Protein AF-A0A1I4BPK8-F1 (afdb_monomer_lite)

Foldseek 3Di:
DDDDDDDDDPDDPDAWDADPPPRDTDGNPDQADPPPRDGDDDPPQDPVNVVVVVVVVDDDLVVQVVVCVVDPQSNCVNVVVNVVSVVRNVVVVVVVVVVVVVCCVVVVVVVVVVVVVVVVVVVVVVVVVCVVVVVVVVVVDDDDPPDDDDDDDDDDDDDD

pLDDT: mean 72.63, std 18.03, range [41.41, 97.94]

Radius of gyration: 51.63 Å; chains: 1; bounding box: 117×47×143 Å

InterPro domains:
  IPR043738 Domain of unknown function DUF5683 [PF18935] (61-99)

Structure (mmCIF, N/CA/C/O backbone):
data_AF-A0A1I4BPK8-F1
#
_entry.id   AF-A0A1I4BPK8-F1
#
loop_
_atom_site.group_PDB
_atom_site.id
_atom_site.type_symbol
_atom_site.label_atom_id
_atom_site.label_alt_id
_atom_site.label_comp_id
_atom_site.label_asym_id
_atom_site.label_entity_id
_atom_site.label_seq_id
_atom_site.pdbx_PDB_ins_code
_atom_site.Cartn_x
_atom_site.Cartn_y
_atom_site.Cartn_z
_atom_site.occupancy
_atom_site.B_iso_or_equiv
_atom_site.auth_seq_id
_atom_site.auth_comp_id
_atom_site.auth_asym_id
_atom_site.auth_atom_id
_atom_site.pdbx_PDB_model_num
ATOM 1 N N . MET A 1 1 ? -78.651 -2.703 45.490 1.00 52.66 1 MET A N 1
ATOM 2 C CA . MET A 1 1 ? -77.817 -2.124 44.420 1.00 52.66 1 MET A CA 1
ATOM 3 C C . MET A 1 1 ? -76.468 -2.810 44.457 1.00 52.66 1 MET A C 1
ATOM 5 O O . MET A 1 1 ? -75.739 -2.630 45.422 1.00 52.66 1 MET A O 1
ATOM 9 N N . SER A 1 2 ? -76.192 -3.651 43.467 1.00 60.09 2 SER A N 1
ATOM 10 C CA . SER A 1 2 ? -74.871 -4.246 43.247 1.00 60.09 2 SER A CA 1
ATOM 11 C C . SER A 1 2 ? -73.998 -3.235 42.496 1.00 60.09 2 SER A C 1
ATOM 13 O O . SER A 1 2 ? -74.520 -2.616 41.565 1.00 60.09 2 SER A O 1
ATOM 15 N N . PRO A 1 3 ? -72.717 -3.040 42.845 1.00 62.09 3 PRO A N 1
ATOM 16 C CA . PRO A 1 3 ? -71.784 -2.383 41.945 1.00 62.09 3 PRO A CA 1
ATOM 17 C C . PRO A 1 3 ? -71.306 -3.372 40.863 1.00 62.09 3 PRO A C 1
ATOM 19 O O . PRO A 1 3 ? -71.353 -4.588 41.079 1.00 62.09 3 PRO A O 1
ATOM 22 N N . PRO A 1 4 ? -70.907 -2.860 39.687 1.00 55.31 4 PRO A N 1
ATOM 23 C CA . PRO A 1 4 ? -70.663 -3.658 38.497 1.00 55.31 4 PRO A CA 1
ATOM 24 C C . PRO A 1 4 ? -69.287 -4.326 38.506 1.00 55.31 4 PRO A C 1
ATOM 26 O O . PRO A 1 4 ? -68.283 -3.755 38.925 1.00 55.31 4 PRO A O 1
ATOM 29 N N . SER A 1 5 ? -69.281 -5.540 37.974 1.00 61.06 5 SER A N 1
ATOM 30 C CA . SER A 1 5 ? -68.147 -6.214 37.358 1.00 61.06 5 SER A CA 1
ATOM 31 C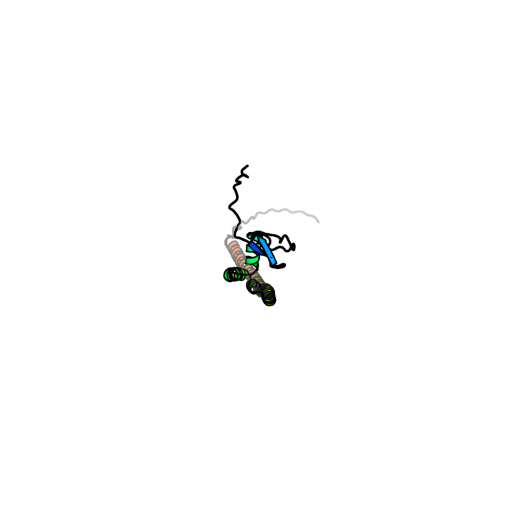 C . SER A 1 5 ? -67.640 -5.429 36.141 1.00 61.06 5 SER A C 1
ATOM 33 O O . SER A 1 5 ? -68.397 -5.198 35.200 1.00 61.06 5 SER A O 1
ATOM 35 N N . SER A 1 6 ? -66.360 -5.072 36.157 1.00 50.59 6 SER A N 1
ATOM 36 C CA . SER A 1 6 ? -65.530 -4.753 34.986 1.00 50.59 6 SER A CA 1
ATOM 37 C C . SER A 1 6 ? -64.172 -5.397 35.281 1.00 50.59 6 SER A C 1
ATOM 39 O O . SER A 1 6 ? -63.473 -4.944 36.183 1.00 50.59 6 SER A O 1
ATOM 41 N N . GLU A 1 7 ? -63.914 -6.637 34.874 1.00 56.56 7 GLU A N 1
ATOM 42 C CA . GLU A 1 7 ? -63.511 -7.053 33.520 1.00 56.56 7 GLU A CA 1
ATOM 43 C C . GLU A 1 7 ? -62.372 -6.197 32.934 1.00 56.56 7 GLU A C 1
ATOM 45 O O . GLU A 1 7 ? -62.556 -5.018 32.647 1.00 56.56 7 GLU A O 1
ATOM 50 N N . GLU A 1 8 ? -61.239 -6.890 32.737 1.00 51.22 8 GLU A N 1
ATOM 51 C CA . GLU A 1 8 ? -60.057 -6.580 31.911 1.00 51.22 8 GLU A CA 1
ATOM 52 C C . GLU A 1 8 ? -59.050 -5.584 32.528 1.00 51.22 8 GLU A C 1
ATOM 54 O O . GLU A 1 8 ? -59.388 -4.465 32.877 1.00 51.22 8 GLU A O 1
ATOM 59 N N . THR A 1 9 ? -57.775 -5.922 32.751 1.00 41.62 9 THR A N 1
ATOM 60 C CA . THR A 1 9 ? -56.838 -6.499 31.777 1.00 41.62 9 THR A CA 1
ATOM 61 C C . THR A 1 9 ? -55.748 -7.352 32.435 1.00 41.62 9 THR A C 1
ATOM 63 O O . THR A 1 9 ? -54.959 -6.871 33.248 1.00 41.62 9 THR A O 1
ATOM 66 N N . GLY A 1 10 ? -55.641 -8.608 32.002 1.00 51.06 10 GLY A N 1
ATOM 67 C CA . GLY A 1 10 ? -54.418 -9.394 32.124 1.00 51.06 10 GLY A CA 1
ATOM 68 C C . GLY A 1 10 ? -53.426 -9.011 31.026 1.00 51.06 10 GLY A C 1
ATOM 69 O O . GLY A 1 10 ? -53.470 -9.569 29.934 1.00 51.06 10 GLY A O 1
ATOM 70 N N . HIS A 1 11 ? -52.537 -8.067 31.315 1.00 45.44 11 HIS A N 1
ATOM 71 C CA . HIS A 1 11 ? -51.211 -7.927 30.704 1.00 45.44 11 HIS A CA 1
ATOM 72 C C . HIS A 1 11 ? -50.427 -6.912 31.547 1.00 45.44 11 HIS A C 1
ATOM 74 O O . HIS A 1 11 ? -50.991 -5.888 31.908 1.00 45.44 11 HIS A O 1
ATOM 80 N N . ASP A 1 12 ? -49.155 -7.190 31.842 1.00 51.72 12 ASP A N 1
ATOM 81 C CA . ASP A 1 12 ? -48.174 -6.271 32.462 1.00 51.72 12 ASP A CA 1
ATOM 82 C C . ASP A 1 12 ? -47.950 -6.328 33.998 1.00 51.72 12 ASP A C 1
ATOM 84 O O . ASP A 1 12 ? -47.410 -5.381 34.561 1.00 51.72 12 ASP A O 1
ATOM 88 N N . GLU A 1 13 ? -48.251 -7.424 34.711 1.00 54.81 13 GLU A N 1
ATOM 89 C CA . GLU A 1 13 ? -47.929 -7.516 36.161 1.00 54.81 13 GLU A CA 1
ATOM 90 C C . GLU A 1 13 ? -46.474 -7.943 36.502 1.00 54.81 13 GLU A C 1
ATOM 92 O O . GLU A 1 13 ? -46.133 -8.043 37.676 1.00 54.81 13 GLU A O 1
ATOM 97 N N . ALA A 1 14 ? -45.548 -8.177 35.560 1.00 57.88 14 ALA A N 1
ATOM 98 C CA . ALA A 1 14 ? -44.232 -8.707 35.974 1.00 57.88 14 ALA A CA 1
ATOM 99 C C . ALA A 1 14 ? -43.015 -8.359 35.109 1.00 57.88 14 ALA A C 1
ATOM 101 O O . ALA A 1 14 ? -42.132 -9.199 34.956 1.00 57.88 14 ALA A O 1
ATOM 102 N N . ASP A 1 15 ? -42.904 -7.131 34.594 1.00 79.06 15 ASP A N 1
ATOM 103 C CA . ASP A 1 15 ? -41.593 -6.665 34.115 1.00 79.06 15 ASP A CA 1
ATOM 104 C C . ASP A 1 15 ? -41.348 -5.191 34.458 1.00 79.06 15 ASP A C 1
ATOM 106 O O . ASP A 1 15 ? -41.454 -4.274 33.637 1.00 79.06 15 ASP A O 1
ATOM 110 N N . THR A 1 16 ? -41.084 -4.955 35.743 1.00 87.38 16 THR A N 1
ATOM 111 C CA . THR A 1 16 ? -40.646 -3.657 36.261 1.00 87.38 16 THR A CA 1
ATOM 112 C C . THR A 1 16 ? -39.188 -3.734 36.678 1.00 87.38 16 THR A C 1
ATOM 114 O O . THR A 1 16 ? -38.791 -4.667 37.376 1.00 87.38 16 THR A O 1
ATOM 117 N N . VAL A 1 17 ? -38.412 -2.718 36.323 1.00 91.56 17 VAL A N 1
ATOM 118 C CA . VAL A 1 17 ? -37.004 -2.569 36.704 1.00 91.56 17 VAL A CA 1
ATOM 119 C C . VAL A 1 17 ? -36.829 -1.304 37.537 1.00 91.56 17 VAL A C 1
ATOM 121 O O . VAL A 1 17 ? -37.715 -0.453 37.587 1.00 91.56 17 VAL A O 1
ATOM 124 N N . PHE A 1 18 ? -35.690 -1.164 38.208 1.00 94.56 18 PHE A N 1
ATOM 125 C CA . PHE A 1 18 ? -35.357 0.065 38.925 1.00 94.56 18 PHE A CA 1
ATOM 126 C C . PHE A 1 18 ? -34.551 1.010 38.033 1.00 94.56 18 PHE A C 1
ATOM 128 O O . PHE A 1 18 ? -33.641 0.583 37.319 1.00 94.56 18 PHE A O 1
ATOM 135 N N . CYS A 1 19 ? -34.870 2.302 38.098 1.00 94.38 19 CYS A N 1
ATOM 136 C CA . CYS A 1 19 ? -34.078 3.354 37.477 1.00 94.38 19 CYS A CA 1
ATOM 137 C C . CYS A 1 19 ? -32.649 3.339 38.042 1.00 94.38 19 CYS A C 1
ATOM 139 O O . CYS A 1 19 ? -32.463 3.377 39.258 1.00 94.38 19 CYS A O 1
ATOM 141 N N . ARG A 1 20 ? -31.632 3.330 37.170 1.00 92.62 20 ARG A N 1
ATOM 142 C CA . ARG A 1 20 ? -30.212 3.282 37.581 1.00 92.62 20 ARG A CA 1
ATOM 143 C C . ARG A 1 20 ? -29.708 4.569 38.243 1.00 92.62 20 ARG A C 1
ATOM 145 O O . ARG A 1 20 ? -28.605 4.567 38.774 1.00 92.62 20 ARG A O 1
ATOM 152 N N . ASP A 1 21 ? -30.492 5.642 38.167 1.00 95.12 21 ASP A N 1
ATOM 153 C CA . ASP A 1 21 ? -30.122 6.975 38.646 1.00 95.12 21 ASP A CA 1
ATOM 154 C C . ASP A 1 21 ? -30.877 7.356 39.933 1.00 95.12 21 ASP A C 1
ATOM 156 O O . ASP A 1 21 ? -30.254 7.584 40.965 1.00 95.12 21 ASP A O 1
ATOM 160 N N . CYS A 1 22 ? -32.216 7.339 39.914 1.00 95.50 22 CYS A N 1
ATOM 161 C CA . CYS A 1 22 ? -33.036 7.740 41.068 1.00 95.50 22 CYS A CA 1
ATOM 162 C C . CYS A 1 22 ? -33.628 6.579 41.886 1.00 95.50 22 CYS A C 1
ATOM 164 O O . CYS A 1 22 ? -34.153 6.810 42.972 1.00 95.50 22 CYS A O 1
ATOM 166 N N . GLY A 1 23 ? -33.563 5.339 41.387 1.00 93.38 23 GLY A N 1
ATOM 167 C CA . GLY A 1 23 ? -34.070 4.156 42.091 1.00 93.38 23 GLY A CA 1
ATOM 168 C C . GLY A 1 23 ? -35.583 3.915 42.013 1.00 93.38 23 GLY A C 1
ATOM 169 O O . GLY A 1 23 ? -36.051 2.954 42.618 1.00 93.38 23 GLY A O 1
ATOM 170 N N . GLU A 1 24 ? -36.349 4.721 41.268 1.00 94.88 24 GLU A N 1
ATOM 171 C CA . GLU A 1 24 ? -37.795 4.501 41.097 1.00 94.88 24 GLU A CA 1
ATOM 172 C C . GLU A 1 24 ? -38.102 3.198 40.340 1.00 94.88 24 GLU A C 1
ATOM 174 O O . GLU A 1 24 ? -37.351 2.799 39.441 1.00 94.88 24 GLU A O 1
ATOM 179 N N . ARG A 1 25 ? -39.236 2.558 40.659 1.00 93.81 25 ARG A N 1
ATOM 180 C CA . ARG A 1 25 ? -39.743 1.409 39.907 1.00 93.81 25 ARG A CA 1
ATOM 181 C C . ARG A 1 25 ? -40.396 1.878 38.607 1.00 93.81 25 ARG A C 1
ATOM 183 O O . ARG A 1 25 ? -41.451 2.502 38.600 1.00 93.81 25 ARG A O 1
ATOM 190 N N . ILE A 1 26 ? -39.786 1.511 37.490 1.00 92.88 26 ILE A N 1
ATOM 191 C CA . ILE A 1 26 ? -40.236 1.854 36.141 1.00 92.88 26 ILE A CA 1
ATOM 192 C C . ILE A 1 26 ? -40.587 0.589 35.359 1.00 92.88 26 ILE A C 1
ATOM 194 O O . ILE A 1 26 ? -40.178 -0.518 35.715 1.00 92.88 26 ILE A O 1
ATOM 198 N N . SER A 1 27 ? -41.331 0.734 34.266 1.00 89.75 27 SER A N 1
ATOM 199 C CA . SER A 1 27 ? -41.545 -0.386 33.348 1.00 89.75 27 SER A CA 1
ATOM 200 C C . SER A 1 27 ? -40.228 -0.784 32.671 1.00 89.75 27 SER A C 1
ATOM 202 O O . SER A 1 27 ? -39.408 0.075 32.345 1.00 89.75 27 SER A O 1
ATOM 204 N N . ALA A 1 28 ? -40.016 -2.079 32.418 1.00 86.88 28 ALA A N 1
ATOM 205 C CA . ALA A 1 28 ? -38.811 -2.574 31.739 1.00 86.88 28 ALA A CA 1
ATOM 206 C C . ALA A 1 28 ? -38.614 -1.978 30.333 1.00 86.88 28 ALA A C 1
ATOM 208 O O . ALA A 1 28 ? -37.491 -1.855 29.848 1.00 86.88 28 ALA A O 1
ATOM 209 N N . ARG A 1 29 ? -39.711 -1.547 29.699 1.00 84.88 29 ARG A N 1
ATOM 210 C CA . ARG A 1 29 ? -39.738 -0.882 28.387 1.00 84.88 29 ARG A CA 1
ATOM 211 C C . ARG A 1 29 ? -39.662 0.649 28.444 1.00 84.88 29 ARG A C 1
ATOM 213 O O . ARG A 1 29 ? -39.871 1.299 27.423 1.00 84.88 29 ARG A O 1
ATOM 220 N N . ALA A 1 30 ? -39.425 1.249 29.611 1.00 89.00 30 ALA A N 1
ATOM 221 C CA . ALA A 1 30 ? -39.331 2.700 29.734 1.00 89.00 30 ALA A CA 1
ATOM 222 C C . ALA A 1 30 ? -38.049 3.232 29.069 1.00 89.00 30 ALA A C 1
ATOM 224 O O . ALA A 1 30 ? -36.940 2.999 29.549 1.00 89.00 30 ALA A O 1
ATOM 225 N N . GLU A 1 31 ? -38.191 4.006 27.987 1.00 89.06 31 GLU A N 1
ATOM 226 C CA . GLU A 1 31 ? -37.052 4.710 27.381 1.00 89.06 31 GLU A CA 1
ATOM 227 C C . GLU A 1 31 ? -36.497 5.806 28.295 1.00 89.06 31 GLU A C 1
ATOM 229 O O . GLU A 1 31 ? -35.284 5.991 28.376 1.00 89.06 31 GLU A O 1
ATOM 234 N N . ILE A 1 32 ? -37.381 6.523 28.989 1.00 92.62 32 ILE A N 1
ATOM 235 C CA . ILE A 1 32 ? -37.065 7.629 29.893 1.00 92.62 32 ILE A CA 1
ATOM 236 C C . ILE A 1 32 ? -37.756 7.362 31.230 1.00 92.62 32 ILE A C 1
ATOM 238 O O . ILE A 1 32 ? -38.932 6.999 31.258 1.00 92.62 32 ILE A O 1
ATOM 242 N N . CYS A 1 33 ? -37.032 7.541 32.338 1.00 94.50 33 CYS A N 1
ATOM 243 C CA . CYS A 1 33 ? -37.623 7.475 33.671 1.00 94.50 33 CYS A CA 1
ATOM 244 C C . CYS A 1 33 ? -38.602 8.653 33.873 1.00 94.50 33 CYS A C 1
ATOM 246 O O . CYS A 1 33 ? -38.175 9.798 33.718 1.00 94.50 33 C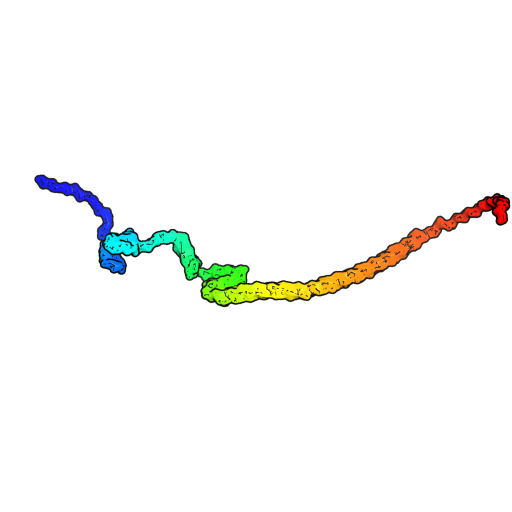YS A O 1
ATOM 248 N N . PRO A 1 34 ? -39.878 8.418 34.235 1.00 91.56 34 PRO A N 1
ATOM 249 C CA . PRO A 1 34 ? -40.863 9.489 34.407 1.00 91.56 34 PRO A CA 1
ATOM 250 C C . PRO A 1 34 ? -40.597 10.376 35.632 1.00 91.56 34 PRO A C 1
ATOM 252 O O . PRO A 1 34 ? -41.054 11.514 35.647 1.00 91.56 34 PRO A O 1
ATOM 255 N N . GLU A 1 35 ? -39.837 9.889 36.619 1.00 94.06 35 GLU A N 1
ATOM 256 C CA . GLU A 1 35 ? -39.536 10.647 37.842 1.00 94.06 35 GLU A CA 1
ATOM 257 C C . GLU A 1 35 ? -38.310 11.554 37.700 1.00 94.06 35 GLU A C 1
ATOM 259 O O . GLU A 1 35 ? -38.368 12.730 38.049 1.00 94.06 35 GLU A O 1
ATOM 264 N N . CYS A 1 36 ? -37.185 11.039 37.186 1.00 94.88 36 CYS A N 1
ATOM 265 C CA . CYS A 1 36 ? -35.943 11.821 37.091 1.00 94.88 36 CYS A CA 1
ATOM 266 C C . CYS A 1 36 ? -35.580 12.282 35.674 1.00 94.88 36 CYS A C 1
ATOM 268 O O . CYS A 1 36 ? -34.673 13.093 35.509 1.00 94.88 36 CYS A O 1
ATOM 270 N N . GLY A 1 37 ? -36.244 11.765 34.636 1.00 91.69 37 GLY A N 1
ATOM 271 C CA . GLY A 1 37 ? -35.982 12.137 33.243 1.00 91.69 37 GLY A CA 1
ATOM 272 C C . GLY A 1 37 ? -34.724 11.516 32.618 1.00 91.69 37 GLY A C 1
ATOM 273 O O . GLY A 1 37 ? -34.445 11.769 31.446 1.00 91.69 37 GLY A O 1
ATOM 274 N N . VAL A 1 38 ? -33.968 10.682 33.345 1.00 93.69 38 VAL A N 1
ATOM 275 C CA . VAL A 1 38 ? -32.787 9.992 32.794 1.00 93.69 38 VAL A CA 1
ATOM 276 C C . VAL A 1 38 ? -33.213 8.841 31.882 1.00 93.69 38 VAL A C 1
ATOM 278 O O . VAL A 1 38 ? -34.074 8.027 32.232 1.00 93.69 38 VAL A O 1
ATOM 281 N N . ARG A 1 39 ? -32.583 8.759 30.705 1.00 91.12 39 ARG A N 1
ATOM 282 C CA . ARG A 1 39 ? -32.835 7.736 29.682 1.00 91.12 39 ARG A CA 1
ATOM 283 C C . ARG A 1 39 ? -32.292 6.376 30.141 1.00 91.12 39 ARG A C 1
ATOM 285 O O . ARG A 1 39 ? -31.118 6.271 30.483 1.00 91.12 39 ARG A O 1
ATOM 292 N N . GLN A 1 40 ? -33.141 5.352 30.161 1.00 92.12 40 GLN A N 1
ATOM 293 C CA . GLN A 1 40 ? -32.803 4.018 30.682 1.00 92.12 40 GLN A CA 1
ATOM 294 C C . GLN A 1 40 ? -32.571 2.998 29.567 1.00 92.12 40 GLN A C 1
ATOM 296 O O . GLN A 1 40 ? -31.727 2.112 29.711 1.00 92.12 40 GLN A O 1
ATOM 301 N N . LEU A 1 41 ? -33.271 3.149 28.440 1.00 84.50 41 LEU A N 1
ATOM 302 C CA . LEU A 1 41 ? -33.060 2.318 27.263 1.00 84.50 41 LEU A CA 1
ATOM 303 C C . LEU A 1 41 ? -32.019 2.990 26.351 1.00 84.50 41 LEU A C 1
ATOM 305 O O . LEU A 1 41 ? -32.204 4.161 25.988 1.00 84.50 41 LEU A O 1
ATOM 309 N N . PRO A 1 42 ? -30.921 2.298 25.986 1.00 75.38 42 PRO A N 1
ATOM 310 C CA . PRO A 1 42 ? -30.005 2.819 24.984 1.00 75.38 42 PRO A CA 1
ATOM 311 C C . PRO A 1 42 ? -30.784 3.077 23.685 1.00 75.38 42 PRO A C 1
ATOM 313 O O . PRO A 1 42 ? -31.718 2.331 23.378 1.00 75.38 42 PRO A O 1
ATOM 316 N N . PRO A 1 43 ? -30.454 4.149 22.943 1.00 70.88 43 PRO A N 1
ATOM 317 C CA . PRO A 1 43 ? -31.139 4.455 21.693 1.00 70.88 43 PRO A CA 1
ATOM 318 C C . PRO A 1 43 ? -31.071 3.237 20.760 1.00 70.88 43 PRO A C 1
ATOM 320 O O . PRO A 1 43 ? -30.046 2.548 20.769 1.00 70.88 43 PRO A O 1
ATOM 323 N N . PRO A 1 44 ? -32.122 2.956 19.965 1.00 63.94 44 PRO A N 1
ATOM 324 C CA . PRO A 1 44 ? -32.084 1.876 18.993 1.00 63.94 44 PRO A CA 1
ATOM 325 C C . PRO A 1 44 ? -31.023 2.225 17.949 1.00 63.94 44 PRO A C 1
ATOM 327 O O . PRO A 1 44 ? -31.268 2.987 17.015 1.00 63.94 44 PRO A O 1
ATOM 330 N N . THR A 1 45 ? -29.812 1.710 18.139 1.00 61.84 45 THR A N 1
ATOM 331 C CA . THR A 1 45 ? -28.806 1.718 17.090 1.00 61.84 45 THR A CA 1
ATOM 332 C C . THR A 1 45 ? -29.339 0.795 16.013 1.00 61.84 45 THR A C 1
ATOM 334 O O . THR A 1 45 ? -29.784 -0.324 16.284 1.00 61.84 45 THR A O 1
ATOM 337 N N . SER A 1 46 ? -29.393 1.289 14.781 1.00 64.56 46 SER A N 1
ATOM 338 C CA . SER A 1 46 ? -29.793 0.436 13.678 1.00 64.56 46 SER A CA 1
ATOM 339 C C . SER A 1 46 ? -28.841 -0.770 13.632 1.00 64.56 46 SER A C 1
ATOM 341 O O . SER A 1 46 ? -27.670 -0.687 14.019 1.00 64.56 46 SER A O 1
ATOM 343 N N . SER A 1 47 ? -29.343 -1.924 13.202 1.00 63.31 47 SER A N 1
ATOM 344 C CA . SER A 1 47 ? -28.544 -3.150 13.064 1.00 63.31 47 SER A CA 1
ATOM 345 C C . SER A 1 47 ? -27.317 -2.946 12.169 1.00 63.31 47 SER A C 1
ATOM 347 O O . SER A 1 47 ? -26.314 -3.629 12.335 1.00 63.31 47 SER A O 1
ATOM 349 N N . VAL A 1 48 ? -27.378 -1.971 11.258 1.00 63.03 48 VAL A N 1
ATOM 350 C CA . VAL A 1 48 ? -26.247 -1.527 10.441 1.00 63.03 48 VAL A CA 1
ATOM 351 C C . VAL A 1 48 ? -25.282 -0.614 11.195 1.00 63.03 48 VAL A C 1
ATOM 353 O O . VAL A 1 48 ? -24.088 -0.788 11.008 1.00 63.03 48 VAL A O 1
ATOM 356 N N . ASP A 1 49 ? -25.731 0.282 12.079 1.00 61.88 49 ASP A N 1
ATOM 357 C CA . ASP A 1 49 ? -24.827 1.118 12.893 1.00 61.88 49 ASP A CA 1
ATOM 358 C C . ASP A 1 49 ? -24.077 0.301 13.951 1.00 61.88 49 ASP A C 1
ATOM 360 O O . ASP A 1 49 ? -22.898 0.529 14.197 1.00 61.88 49 ASP A O 1
ATOM 364 N N . SER A 1 50 ? -24.738 -0.691 14.550 1.00 62.41 50 SER A N 1
ATOM 365 C CA . SER A 1 50 ? -24.120 -1.622 15.504 1.00 62.41 50 SER A CA 1
ATOM 366 C C . SER A 1 50 ? -23.204 -2.633 14.814 1.00 62.41 50 SER A C 1
ATOM 368 O O . SER A 1 50 ? -22.100 -2.863 15.297 1.00 62.41 50 SER A O 1
ATOM 370 N N . ALA A 1 51 ? -23.599 -3.168 13.651 1.00 62.75 51 ALA A N 1
ATOM 371 C CA . ALA A 1 51 ? -22.708 -3.989 12.833 1.00 62.75 51 ALA A CA 1
ATOM 372 C C . ALA A 1 51 ? -21.512 -3.182 12.318 1.00 62.75 51 ALA A C 1
ATOM 374 O O . ALA A 1 51 ? -20.406 -3.703 12.274 1.00 62.75 51 ALA A O 1
ATOM 375 N N . LEU A 1 52 ? -21.698 -1.911 11.959 1.00 65.06 52 LEU A N 1
ATOM 376 C CA . LEU A 1 52 ? -20.605 -1.038 11.545 1.00 65.06 52 LEU A CA 1
ATOM 377 C C . LEU A 1 52 ? -19.656 -0.746 12.715 1.00 65.06 52 LEU A C 1
ATOM 379 O O . LEU A 1 52 ? -18.446 -0.826 12.532 1.00 65.06 52 LEU A O 1
ATOM 383 N N . ASP A 1 53 ? -20.173 -0.474 13.915 1.00 61.94 53 ASP A N 1
ATOM 384 C CA . ASP A 1 53 ? -19.345 -0.206 15.099 1.00 61.94 53 ASP A CA 1
ATOM 385 C C . ASP A 1 53 ? -18.595 -1.469 15.584 1.00 61.94 53 ASP A C 1
ATOM 387 O O . ASP A 1 53 ? -17.453 -1.357 16.026 1.00 61.94 53 ASP A O 1
ATOM 391 N N . ASP A 1 54 ? -19.156 -2.675 15.403 1.00 62.09 54 ASP A N 1
ATOM 392 C CA . ASP A 1 54 ? -18.470 -3.967 15.624 1.00 62.09 54 ASP A CA 1
ATOM 393 C C . ASP A 1 54 ? -17.432 -4.284 14.532 1.00 62.09 54 ASP A C 1
ATOM 395 O O . ASP A 1 54 ? -16.312 -4.715 14.828 1.00 62.09 54 ASP A O 1
ATOM 399 N N . LEU A 1 55 ? -17.756 -4.016 13.260 1.00 56.84 55 LEU A N 1
ATOM 400 C CA . LEU A 1 55 ? -16.823 -4.166 12.136 1.00 56.84 55 LEU A CA 1
ATOM 401 C C . LEU A 1 55 ? -15.624 -3.218 12.267 1.00 56.84 55 LEU A C 1
ATOM 403 O O . LEU A 1 55 ? -14.508 -3.583 11.892 1.00 56.84 55 LEU A O 1
ATOM 407 N N . LEU A 1 56 ? -15.837 -2.024 12.823 1.00 59.72 56 LEU A N 1
ATOM 408 C CA . LEU A 1 56 ? -14.790 -1.033 13.068 1.00 59.72 56 LEU A CA 1
ATOM 409 C C . LEU A 1 56 ? -14.050 -1.256 14.404 1.00 59.72 56 LEU A C 1
ATOM 411 O O . LEU A 1 56 ? -12.896 -0.836 14.524 1.00 59.72 56 LEU A O 1
ATOM 415 N N . LYS A 1 57 ? -14.645 -1.938 15.401 1.00 61.34 57 LYS A N 1
ATOM 416 C CA . LYS A 1 57 ? -13.984 -2.233 16.694 1.00 61.34 57 LYS A CA 1
ATOM 417 C C . LYS A 1 57 ? -13.103 -3.479 16.707 1.00 61.34 57 LYS A C 1
ATOM 419 O O . LYS A 1 57 ? -12.176 -3.512 17.519 1.00 61.34 57 LYS A O 1
ATOM 424 N N . GLY A 1 58 ? -13.271 -4.407 15.767 1.00 55.50 58 GLY A N 1
ATOM 425 C CA . GLY A 1 58 ? -12.291 -5.457 15.482 1.00 55.50 58 GLY A CA 1
ATOM 426 C C . GLY A 1 58 ? -12.810 -6.869 15.725 1.00 55.50 58 GLY A C 1
ATOM 427 O O . GLY A 1 58 ? -13.380 -7.169 16.769 1.00 55.50 58 GLY A O 1
ATOM 428 N N . GLY A 1 59 ? -12.555 -7.765 14.767 1.00 52.53 59 GLY A N 1
ATOM 429 C CA . GLY A 1 59 ? -13.012 -9.144 14.920 1.00 52.53 59 GLY A CA 1
ATOM 430 C C . GLY A 1 59 ? -12.731 -10.150 13.808 1.00 52.53 59 GLY A C 1
ATOM 431 O O . GLY A 1 59 ? -13.280 -11.242 13.891 1.00 52.53 59 GLY A O 1
ATOM 432 N N . ASN A 1 60 ? -11.901 -9.881 12.787 1.00 52.41 60 ASN A N 1
ATOM 433 C CA . ASN A 1 60 ? -11.430 -10.984 11.940 1.00 52.41 60 ASN A CA 1
ATOM 434 C C . ASN A 1 60 ? -9.975 -10.817 11.448 1.00 52.41 60 ASN A C 1
ATOM 436 O O . ASN A 1 60 ? -9.732 -10.134 10.447 1.00 52.41 60 ASN A O 1
ATOM 440 N N . PRO A 1 61 ? -8.989 -11.453 12.116 1.00 58.44 61 PRO A N 1
ATOM 441 C CA . PRO A 1 61 ? -7.571 -11.375 11.747 1.00 58.44 61 PRO A CA 1
ATOM 442 C C . PRO A 1 61 ? -7.288 -11.870 10.321 1.00 58.44 61 PRO A C 1
ATOM 444 O O . PRO A 1 61 ? -6.302 -11.464 9.713 1.00 58.44 61 PRO A O 1
ATOM 447 N N . PHE A 1 62 ? -8.171 -12.692 9.752 1.00 53.38 62 PHE A N 1
ATOM 448 C CA . PHE A 1 62 ? -8.039 -13.191 8.386 1.00 53.38 62 PHE A CA 1
ATOM 449 C C . PHE A 1 62 ? -8.411 -12.141 7.326 1.00 53.38 62 PHE A C 1
ATOM 451 O O . PHE A 1 62 ? -7.768 -12.066 6.284 1.00 53.38 62 PHE A O 1
ATOM 458 N N . VAL A 1 63 ? -9.398 -11.279 7.605 1.00 56.91 63 VAL A N 1
ATOM 459 C CA . VAL A 1 63 ? -9.787 -10.168 6.711 1.00 56.91 63 VAL A CA 1
ATOM 460 C C . VAL A 1 63 ? -8.730 -9.071 6.750 1.00 56.91 63 VAL A C 1
ATOM 462 O O . VAL A 1 63 ? -8.335 -8.554 5.708 1.00 56.91 63 VAL A O 1
ATOM 465 N N . ALA A 1 64 ? -8.198 -8.792 7.941 1.00 55.69 64 ALA A N 1
ATOM 466 C CA . ALA A 1 64 ? -7.037 -7.931 8.107 1.00 55.69 64 ALA A CA 1
ATOM 467 C C . ALA A 1 64 ? -5.832 -8.449 7.313 1.00 55.69 64 ALA A C 1
ATOM 469 O O . ALA A 1 64 ? -5.236 -7.696 6.549 1.00 55.69 64 ALA A O 1
ATOM 470 N N . ALA A 1 65 ? -5.505 -9.740 7.430 1.00 56.81 65 ALA A N 1
ATOM 471 C CA . ALA A 1 65 ? -4.407 -10.363 6.695 1.00 56.81 65 ALA A CA 1
ATOM 472 C C . ALA A 1 65 ? -4.631 -10.352 5.172 1.00 56.81 65 ALA A C 1
ATOM 474 O O . ALA A 1 65 ? -3.715 -10.017 4.427 1.00 56.81 65 ALA A O 1
ATOM 475 N N . ALA A 1 66 ? -5.846 -10.642 4.702 1.00 56.19 66 ALA A N 1
ATOM 476 C CA . ALA A 1 66 ? -6.184 -10.605 3.279 1.00 56.19 66 ALA A CA 1
ATOM 477 C C . ALA A 1 66 ? -6.106 -9.181 2.694 1.00 56.19 66 ALA A C 1
ATOM 479 O O . ALA A 1 66 ? -5.561 -8.991 1.609 1.00 56.19 66 ALA A O 1
ATOM 480 N N . LEU A 1 67 ? -6.559 -8.163 3.433 1.00 52.97 67 LEU A N 1
ATOM 481 C CA . LEU A 1 67 ? -6.397 -6.751 3.056 1.00 52.97 67 LEU A CA 1
ATOM 482 C C . LEU A 1 67 ? -4.929 -6.292 3.119 1.00 52.97 67 LEU A C 1
ATOM 484 O O . LEU A 1 67 ? -4.512 -5.458 2.321 1.00 52.97 67 LEU A O 1
ATOM 488 N N . SER A 1 68 ? -4.126 -6.874 4.016 1.00 51.62 68 SER A N 1
ATOM 489 C CA . SER A 1 68 ? -2.671 -6.644 4.103 1.00 51.62 68 SER A CA 1
ATOM 490 C C . SER A 1 68 ? -1.897 -7.254 2.946 1.00 51.62 68 SER A C 1
ATOM 492 O O . SER A 1 68 ? -0.864 -6.725 2.549 1.00 51.62 68 SER A O 1
ATOM 494 N N . ALA A 1 69 ? -2.376 -8.386 2.432 1.00 57.66 69 ALA A N 1
ATOM 495 C CA . ALA A 1 69 ? -1.774 -9.066 1.296 1.00 57.66 69 ALA A CA 1
ATOM 496 C C . ALA A 1 69 ? -1.972 -8.282 -0.011 1.00 57.66 69 ALA A C 1
ATOM 498 O O . ALA A 1 69 ? -1.186 -8.448 -0.939 1.00 57.66 69 ALA A O 1
ATOM 499 N N . LEU A 1 70 ? -2.989 -7.412 -0.077 1.00 60.47 70 LEU A N 1
ATOM 500 C CA . LEU A 1 70 ? -3.281 -6.614 -1.265 1.00 60.47 70 LEU A CA 1
ATOM 501 C C . LEU A 1 70 ? -2.379 -5.369 -1.385 1.00 60.47 70 LEU A C 1
ATOM 503 O O . LEU A 1 70 ? -2.088 -4.954 -2.502 1.00 60.47 70 LEU A O 1
ATOM 507 N N . PHE A 1 71 ? -1.889 -4.813 -0.266 1.00 59.53 71 PHE A N 1
ATOM 508 C CA . PHE A 1 71 ? -0.927 -3.700 -0.236 1.00 59.53 71 PHE A CA 1
ATOM 509 C C . PHE A 1 71 ? -0.071 -3.727 1.052 1.00 59.53 71 PHE A C 1
ATOM 511 O O . PHE A 1 71 ? -0.629 -3.741 2.157 1.00 59.53 71 PHE A O 1
ATOM 518 N N . PRO A 1 72 ? 1.274 -3.677 0.956 1.00 60.97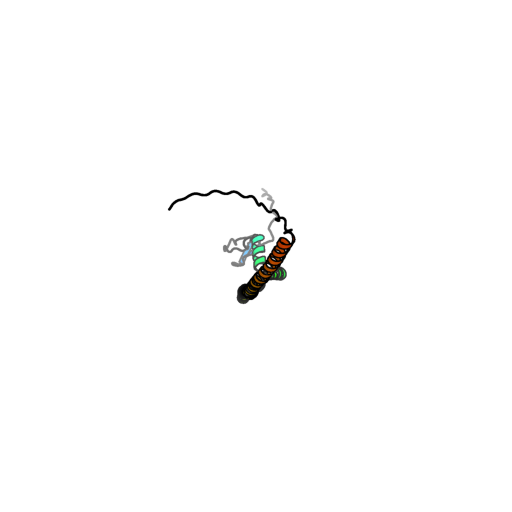 72 PRO A N 1
ATOM 519 C CA . PRO A 1 72 ? 2.145 -3.657 2.130 1.00 60.97 72 PRO A CA 1
ATOM 520 C C . PRO A 1 72 ? 1.827 -2.451 3.032 1.00 60.97 72 PRO A C 1
ATOM 522 O O . PRO A 1 72 ? 1.923 -1.304 2.605 1.00 60.97 72 PRO A O 1
ATOM 525 N N . GLY A 1 73 ? 1.436 -2.719 4.286 1.00 60.47 73 GLY A N 1
ATOM 526 C CA . GLY A 1 73 ? 1.156 -1.701 5.312 1.00 60.47 73 GLY A CA 1
ATOM 527 C C . GLY A 1 73 ? -0.250 -1.731 5.929 1.00 60.47 73 GLY A C 1
ATOM 528 O O . GLY A 1 73 ? -0.406 -1.324 7.081 1.00 60.47 73 GLY A O 1
ATOM 529 N N . LEU A 1 74 ? -1.260 -2.293 5.250 1.00 58.62 74 LEU A N 1
ATOM 530 C CA . LEU A 1 74 ? -2.644 -2.332 5.769 1.00 58.62 74 LEU A CA 1
ATOM 531 C C . LEU A 1 74 ? -2.829 -3.205 7.025 1.00 58.62 74 LEU A C 1
ATOM 533 O O . LEU A 1 74 ? -3.690 -2.918 7.855 1.00 58.62 74 LEU A O 1
ATOM 537 N N . GLY A 1 75 ? -1.984 -4.217 7.230 1.00 64.88 75 GLY A N 1
ATOM 538 C CA . GLY A 1 75 ? -2.063 -5.101 8.406 1.00 64.88 75 GLY A CA 1
ATOM 539 C C . GLY A 1 75 ? -1.578 -4.490 9.699 1.00 64.88 75 GLY A C 1
ATOM 540 O O . GLY A 1 75 ? -2.114 -4.776 10.766 1.00 64.88 75 GLY A O 1
ATOM 541 N N . GLN A 1 76 ? -0.592 -3.605 9.599 1.00 63.75 76 GLN A N 1
ATOM 542 C CA . GLN A 1 76 ? -0.059 -2.887 10.753 1.00 63.75 76 GLN A CA 1
ATOM 543 C C . GLN A 1 76 ? -1.059 -1.829 11.250 1.00 63.75 76 GLN A C 1
ATOM 545 O O . GLN A 1 76 ? -1.163 -1.594 12.451 1.00 63.75 76 GLN A O 1
ATOM 550 N N . ILE A 1 77 ? -1.877 -1.270 10.346 1.00 63.91 77 ILE A N 1
ATOM 551 C CA . ILE A 1 77 ? -2.984 -0.361 10.686 1.00 63.91 77 ILE A CA 1
ATOM 552 C C . ILE A 1 77 ? -4.100 -1.106 11.436 1.00 63.91 77 ILE A C 1
ATOM 554 O O . ILE A 1 77 ? -4.636 -0.581 12.411 1.00 63.91 77 ILE A O 1
ATOM 558 N N . TYR A 1 78 ? -4.406 -2.350 11.051 1.00 60.53 78 TYR A N 1
ATOM 559 C CA . TYR A 1 78 ? -5.383 -3.180 11.769 1.00 60.53 78 TYR A CA 1
ATOM 560 C C . TYR A 1 78 ? -4.928 -3.526 13.196 1.00 60.53 78 TYR A C 1
ATOM 562 O O . TYR A 1 78 ? -5.741 -3.572 14.115 1.00 60.53 78 TYR A O 1
ATOM 570 N N . ASN A 1 79 ? -3.618 -3.690 13.409 1.00 69.69 79 ASN A N 1
ATOM 571 C CA . ASN A 1 79 ? -3.038 -3.965 14.726 1.00 69.69 79 ASN A CA 1
ATOM 572 C C . ASN A 1 79 ? -2.945 -2.717 15.639 1.00 69.69 79 ASN A C 1
ATOM 574 O O . ASN A 1 79 ? -2.292 -2.764 16.676 1.00 69.69 79 ASN A O 1
ATOM 578 N N . ARG A 1 80 ? -3.569 -1.590 15.246 1.00 69.88 80 ARG A N 1
ATOM 579 C CA . ARG A 1 80 ? -3.527 -0.261 15.899 1.00 69.88 80 ARG A CA 1
ATOM 580 C C . ARG A 1 80 ? -2.128 0.344 16.081 1.00 69.88 80 ARG A C 1
ATOM 582 O O . ARG A 1 80 ? -1.988 1.392 16.708 1.00 69.88 80 ARG A O 1
ATOM 589 N N . GLU A 1 81 ? -1.104 -0.237 15.466 1.00 76.00 81 GLU A N 1
ATOM 590 C CA . GLU A 1 81 ? 0.263 0.288 15.450 1.00 76.00 81 GLU A CA 1
ATOM 591 C C . GLU A 1 81 ? 0.449 1.236 14.251 1.00 76.00 81 GLU A C 1
ATOM 593 O O . GLU A 1 81 ? 1.222 0.973 13.326 1.00 76.00 81 GLU A O 1
ATOM 598 N N . LEU A 1 82 ? -0.292 2.354 14.256 1.00 72.69 82 LEU A N 1
ATOM 599 C CA . LEU A 1 82 ? -0.336 3.323 13.147 1.00 72.69 82 LEU A CA 1
ATOM 600 C C . LEU A 1 82 ? 1.049 3.835 12.738 1.00 72.69 82 LEU A C 1
ATOM 602 O O . LEU A 1 82 ? 1.319 4.017 11.552 1.00 72.69 82 LEU A O 1
ATOM 606 N N . GLU A 1 83 ? 1.936 4.018 13.711 1.00 76.69 83 GLU A N 1
ATOM 607 C CA . GLU A 1 83 ? 3.297 4.501 13.488 1.00 76.69 83 GLU A CA 1
ATOM 608 C C . GLU A 1 83 ? 4.106 3.541 12.601 1.00 76.69 83 GLU A C 1
ATOM 610 O O . GLU A 1 83 ? 4.724 3.954 11.618 1.00 76.69 83 GLU A O 1
ATOM 615 N N . LYS A 1 84 ? 4.018 2.232 12.871 1.00 78.00 84 LYS A N 1
ATOM 616 C CA . LYS A 1 84 ? 4.687 1.211 12.055 1.00 78.00 84 LYS A CA 1
ATOM 617 C C . LYS A 1 84 ? 3.985 1.024 10.712 1.00 78.00 84 LYS A C 1
ATOM 619 O O . LYS A 1 84 ? 4.654 0.826 9.701 1.00 78.00 84 LYS A O 1
ATOM 624 N N . GLY A 1 85 ? 2.655 1.134 10.679 1.00 77.38 85 GLY A N 1
ATOM 625 C CA . GLY A 1 85 ? 1.878 1.055 9.440 1.00 77.38 85 GLY A CA 1
ATOM 626 C C . GLY A 1 85 ? 2.267 2.121 8.420 1.00 77.38 85 GLY A C 1
ATOM 627 O O . GLY A 1 85 ? 2.545 1.789 7.268 1.00 77.38 85 GLY A O 1
ATOM 628 N N . ILE A 1 86 ? 2.384 3.381 8.846 1.00 81.50 86 ILE A N 1
ATOM 629 C CA . ILE A 1 86 ? 2.829 4.476 7.974 1.00 81.50 86 ILE A CA 1
ATOM 630 C C . ILE A 1 86 ? 4.267 4.243 7.494 1.00 81.50 86 ILE A C 1
ATOM 632 O O . ILE A 1 86 ? 4.547 4.429 6.309 1.00 81.50 86 ILE A O 1
ATOM 636 N N . ALA A 1 87 ? 5.167 3.777 8.366 1.00 84.81 87 ALA A N 1
ATOM 637 C CA . ALA A 1 87 ? 6.551 3.490 7.991 1.00 84.81 87 ALA A CA 1
ATOM 638 C C . ALA A 1 87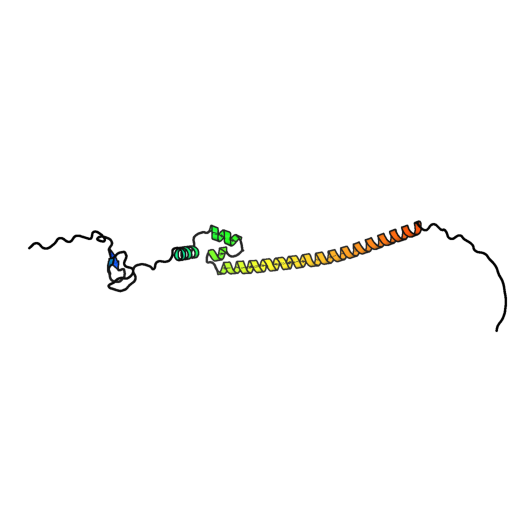 ? 6.657 2.428 6.881 1.00 84.81 87 ALA A C 1
ATOM 640 O O . ALA A 1 87 ? 7.428 2.603 5.937 1.00 84.81 87 ALA A O 1
ATOM 641 N N . PHE A 1 88 ? 5.851 1.363 6.941 1.00 84.19 88 PHE A N 1
ATOM 642 C CA . PHE A 1 88 ? 5.818 0.342 5.889 1.00 84.19 88 PHE A CA 1
ATOM 643 C C . PHE A 1 88 ? 5.204 0.842 4.579 1.00 84.19 88 PHE A C 1
ATOM 645 O O . PHE A 1 88 ? 5.700 0.474 3.516 1.00 84.19 88 PHE A O 1
ATOM 652 N N . ILE A 1 89 ? 4.178 1.697 4.630 1.00 82.25 89 ILE A N 1
ATOM 653 C CA . ILE A 1 89 ? 3.585 2.297 3.423 1.00 82.25 89 ILE A CA 1
ATOM 654 C C . ILE A 1 89 ? 4.604 3.203 2.726 1.00 82.25 89 ILE A C 1
ATOM 656 O O . ILE A 1 89 ? 4.860 3.052 1.531 1.00 82.25 89 ILE A O 1
ATOM 660 N N . VAL A 1 90 ? 5.224 4.119 3.475 1.00 85.81 90 VAL A N 1
ATOM 661 C CA . VAL A 1 90 ? 6.228 5.048 2.938 1.00 85.81 90 VAL A CA 1
ATOM 662 C C . VAL A 1 90 ? 7.456 4.283 2.448 1.00 85.81 90 VAL A C 1
ATOM 664 O O . VAL A 1 90 ? 7.915 4.507 1.330 1.00 85.81 90 VAL A O 1
ATOM 667 N N . GLY A 1 91 ? 7.957 3.335 3.243 1.00 89.31 91 GLY A N 1
ATOM 668 C CA . GLY A 1 91 ? 9.083 2.485 2.868 1.00 89.31 91 GLY A CA 1
ATOM 669 C C . GLY A 1 91 ? 8.797 1.652 1.620 1.00 89.31 91 GLY A C 1
ATOM 670 O O . GLY A 1 91 ? 9.639 1.586 0.730 1.00 89.31 91 GLY A O 1
ATOM 671 N N . GLY A 1 92 ? 7.597 1.077 1.507 1.00 86.38 92 GLY A N 1
ATOM 672 C CA . GLY A 1 92 ? 7.164 0.328 0.328 1.00 86.38 92 GLY A CA 1
ATOM 673 C C . GLY A 1 92 ? 7.107 1.196 -0.927 1.00 86.38 92 GLY A C 1
ATOM 674 O O . GLY A 1 92 ? 7.632 0.807 -1.969 1.00 86.38 92 GLY A O 1
ATOM 675 N N . PHE A 1 93 ? 6.545 2.402 -0.825 1.00 86.50 93 PHE A N 1
ATOM 676 C CA . PHE A 1 93 ? 6.488 3.341 -1.945 1.00 86.50 93 PHE A CA 1
ATOM 677 C C . PHE A 1 93 ? 7.889 3.764 -2.410 1.00 86.50 93 PHE A C 1
ATOM 679 O O . PHE A 1 93 ? 8.198 3.709 -3.601 1.00 86.50 93 PHE A O 1
ATOM 686 N N . LEU A 1 94 ? 8.770 4.113 -1.468 1.00 92.12 94 LEU A N 1
ATOM 687 C CA . LEU A 1 94 ? 10.161 4.458 -1.766 1.00 92.12 94 LEU A CA 1
ATOM 688 C C . LEU A 1 94 ? 10.936 3.278 -2.361 1.00 92.12 94 LEU A C 1
ATOM 690 O O . LEU A 1 94 ? 11.717 3.474 -3.290 1.00 92.12 94 LEU A O 1
ATOM 694 N N . ALA A 1 95 ? 10.704 2.056 -1.878 1.00 91.38 95 ALA A N 1
ATOM 695 C CA . ALA A 1 95 ? 11.339 0.855 -2.407 1.00 91.38 95 ALA A CA 1
ATOM 696 C C . ALA A 1 95 ? 10.934 0.587 -3.863 1.00 91.38 95 ALA A C 1
ATOM 698 O O . ALA A 1 95 ? 11.798 0.299 -4.687 1.00 91.38 95 ALA A O 1
ATOM 699 N N . VAL A 1 96 ? 9.649 0.738 -4.206 1.00 91.50 96 VAL A N 1
ATOM 700 C CA . VAL A 1 96 ? 9.171 0.587 -5.591 1.00 91.50 96 VAL A CA 1
ATOM 701 C C . VAL A 1 96 ? 9.787 1.648 -6.501 1.00 91.50 96 VAL A C 1
ATOM 703 O O . VAL A 1 96 ? 10.320 1.308 -7.556 1.00 91.50 96 VAL A O 1
ATOM 706 N N . LEU A 1 97 ? 9.776 2.920 -6.089 1.00 92.19 97 LEU A N 1
ATOM 707 C CA . LEU A 1 97 ? 10.404 3.997 -6.862 1.00 92.19 97 LEU A CA 1
ATOM 708 C C . LEU A 1 97 ? 11.908 3.764 -7.052 1.00 92.19 97 LEU A C 1
ATOM 710 O O . LEU A 1 97 ? 12.425 3.939 -8.154 1.00 92.19 97 LEU A O 1
ATOM 714 N N . SER A 1 98 ? 12.603 3.332 -5.999 1.00 94.25 98 SER A N 1
ATOM 715 C CA . SER A 1 98 ? 14.028 3.008 -6.053 1.00 94.25 98 SER A CA 1
ATOM 716 C C . SER A 1 98 ? 14.308 1.836 -6.994 1.00 94.25 98 SER A C 1
ATOM 718 O O . SER A 1 98 ? 15.212 1.928 -7.822 1.00 94.25 98 SER A O 1
ATOM 720 N N . ALA A 1 99 ? 13.504 0.771 -6.940 1.00 94.94 99 ALA A N 1
ATOM 721 C CA . ALA A 1 99 ? 13.634 -0.368 -7.840 1.00 94.94 99 ALA A CA 1
ATOM 722 C C . ALA A 1 99 ? 13.433 0.041 -9.306 1.00 94.94 99 ALA A C 1
ATOM 724 O O . ALA A 1 99 ? 14.255 -0.308 -10.149 1.00 94.94 99 ALA A O 1
ATOM 725 N N . LEU A 1 100 ? 12.398 0.834 -9.612 1.00 94.31 100 LEU A N 1
ATOM 726 C CA . LEU A 1 100 ? 12.163 1.349 -10.965 1.00 94.31 100 LEU A CA 1
ATOM 727 C C . LEU A 1 100 ? 13.319 2.227 -11.456 1.00 94.31 100 LEU A C 1
ATOM 729 O O . LEU A 1 100 ? 13.737 2.095 -12.605 1.00 94.31 100 LEU A O 1
ATOM 733 N N . ALA A 1 101 ? 13.869 3.081 -10.589 1.00 94.25 101 ALA A N 1
ATOM 734 C CA . ALA A 1 101 ? 15.022 3.909 -10.922 1.00 94.25 101 ALA A CA 1
ATOM 735 C C . ALA A 1 101 ? 16.271 3.064 -11.220 1.00 94.25 101 ALA A C 1
ATOM 737 O O . ALA A 1 101 ? 16.942 3.317 -12.215 1.00 94.25 101 ALA A O 1
ATOM 738 N N . ILE A 1 102 ? 16.560 2.036 -10.412 1.00 95.69 102 ILE A N 1
ATOM 739 C CA . ILE A 1 102 ? 17.694 1.119 -10.632 1.00 95.69 102 ILE A CA 1
ATOM 740 C C . ILE A 1 102 ? 17.509 0.333 -11.933 1.00 95.69 102 ILE A C 1
ATOM 742 O O . ILE A 1 102 ? 18.431 0.249 -12.742 1.00 95.69 102 ILE A O 1
ATOM 746 N N . ILE A 1 103 ? 16.311 -0.213 -12.159 1.00 96.75 103 ILE A N 1
ATOM 747 C CA . ILE A 1 103 ? 15.974 -0.943 -13.385 1.00 96.75 103 ILE A CA 1
ATOM 748 C C . ILE A 1 103 ? 16.164 -0.036 -14.602 1.00 96.75 103 ILE A C 1
ATOM 750 O O . ILE A 1 103 ? 16.839 -0.428 -15.551 1.00 96.75 103 ILE A O 1
ATOM 754 N N . GLY A 1 104 ? 15.631 1.187 -14.563 1.00 95.12 104 GLY A N 1
ATOM 755 C CA . GLY A 1 104 ? 15.811 2.174 -15.626 1.00 95.12 104 GLY A CA 1
ATOM 756 C C . GLY A 1 104 ? 17.279 2.542 -15.836 1.00 95.12 104 GLY A C 1
ATOM 757 O O . GLY A 1 104 ? 17.741 2.573 -16.972 1.00 95.12 104 GLY A O 1
ATOM 758 N N . PHE A 1 105 ? 18.034 2.741 -14.755 1.00 96.38 105 PHE A N 1
ATOM 759 C CA . PHE A 1 105 ? 19.454 3.086 -14.806 1.00 96.38 105 PHE A CA 1
ATOM 760 C C . PHE A 1 105 ? 20.314 2.002 -15.464 1.00 96.38 105 PHE A C 1
ATOM 762 O O . PHE A 1 105 ? 21.307 2.334 -16.098 1.00 96.38 105 PHE A O 1
ATOM 769 N N . VAL A 1 106 ? 19.941 0.724 -15.348 1.00 97.06 106 VAL A N 1
ATOM 770 C CA . VAL A 1 106 ? 20.663 -0.392 -15.983 1.00 97.06 106 VAL A CA 1
ATOM 771 C C . VAL A 1 106 ? 20.136 -0.686 -17.390 1.00 97.06 106 VAL A C 1
ATOM 773 O O . VAL A 1 106 ? 20.923 -0.853 -18.320 1.00 97.06 106 VAL A O 1
ATOM 776 N N . LEU A 1 107 ? 18.814 -0.736 -17.574 1.00 96.38 107 LEU A N 1
ATOM 777 C CA . LEU A 1 107 ? 18.211 -1.065 -18.868 1.00 96.38 107 LEU A CA 1
ATOM 778 C C . LEU A 1 107 ? 18.442 0.025 -19.912 1.00 96.38 107 LEU A C 1
ATOM 780 O O . LEU A 1 107 ? 18.712 -0.297 -21.065 1.00 96.38 107 LEU A O 1
ATOM 784 N N . TYR A 1 108 ? 18.363 1.299 -19.530 1.00 95.56 108 TYR A N 1
ATOM 785 C CA . TYR A 1 108 ? 18.536 2.408 -20.465 1.00 95.56 108 TYR A CA 1
ATOM 786 C C . TYR A 1 108 ? 19.903 2.396 -21.177 1.00 95.56 108 TYR A C 1
ATOM 788 O O . TYR A 1 108 ? 19.915 2.377 -22.411 1.00 95.56 108 TYR A O 1
ATOM 796 N N . PRO A 1 109 ? 21.058 2.341 -20.477 1.00 96.69 109 PRO A N 1
ATOM 797 C CA . PRO A 1 109 ? 22.350 2.256 -21.152 1.00 96.69 109 PRO A CA 1
ATOM 798 C C . PRO A 1 109 ? 22.528 0.937 -21.909 1.00 96.69 109 PRO A C 1
ATOM 800 O O . PRO A 1 109 ? 23.157 0.940 -22.962 1.00 96.69 109 PRO A O 1
ATOM 803 N N . ALA A 1 110 ? 21.955 -0.175 -21.434 1.00 97.44 110 ALA A N 1
ATOM 804 C CA . ALA A 1 110 ? 22.008 -1.443 -22.160 1.00 97.44 110 ALA A CA 1
ATOM 805 C C . ALA A 1 110 ? 21.298 -1.353 -23.523 1.00 97.44 110 ALA A C 1
ATOM 807 O O . ALA A 1 110 ? 21.862 -1.764 -24.535 1.00 97.44 110 ALA A O 1
ATOM 808 N N . ILE A 1 111 ? 20.100 -0.759 -23.565 1.00 97.44 111 ILE A N 1
ATOM 809 C CA . ILE A 1 111 ? 19.349 -0.524 -24.808 1.00 97.44 111 ILE A CA 1
ATOM 810 C C . ILE A 1 111 ? 20.110 0.437 -25.724 1.00 97.44 111 ILE A C 1
ATOM 812 O O . ILE A 1 111 ? 20.186 0.204 -26.926 1.00 97.44 111 ILE A O 1
ATOM 816 N N . TRP A 1 112 ? 20.702 1.495 -25.169 1.00 97.38 112 TRP A N 1
ATOM 817 C CA . TRP A 1 112 ? 21.489 2.454 -25.942 1.00 97.38 112 TRP A CA 1
ATOM 818 C C . TRP A 1 112 ? 22.738 1.824 -26.579 1.00 97.38 112 TRP A C 1
ATOM 820 O O . TRP A 1 112 ? 23.031 2.063 -27.746 1.00 97.38 112 TRP A O 1
ATOM 830 N N . ILE A 1 113 ? 23.456 0.969 -25.849 1.00 97.94 113 ILE A N 1
ATOM 831 C CA . ILE A 1 113 ? 24.601 0.230 -26.401 1.00 97.94 113 ILE A CA 1
ATOM 832 C C . ILE A 1 113 ? 24.133 -0.767 -27.467 1.00 97.94 113 ILE A C 1
ATOM 834 O O . ILE A 1 113 ? 24.763 -0.885 -28.518 1.00 97.94 113 ILE A O 1
ATOM 838 N N . TYR A 1 114 ? 23.023 -1.466 -27.217 1.00 97.75 114 TYR A N 1
ATOM 839 C CA . TYR A 1 114 ? 22.453 -2.408 -28.175 1.00 97.75 114 TYR A CA 1
ATOM 840 C C . TYR A 1 114 ? 22.042 -1.717 -29.483 1.00 97.75 114 TYR A C 1
ATOM 842 O O . TYR A 1 114 ? 22.358 -2.227 -30.555 1.00 97.75 114 TYR A O 1
ATOM 850 N N . SER A 1 115 ? 21.420 -0.535 -29.419 1.00 96.56 115 SER A N 1
ATOM 851 C CA . SER A 1 115 ? 21.011 0.200 -30.623 1.00 96.56 115 SER A CA 1
ATOM 852 C C . SER A 1 115 ? 22.203 0.672 -31.454 1.00 96.56 115 SER A C 1
ATOM 854 O O . SER A 1 115 ? 22.164 0.619 -32.681 1.00 96.56 115 SER A O 1
ATOM 856 N N . ILE A 1 116 ? 23.296 1.071 -30.800 1.00 96.56 116 ILE A N 1
ATOM 857 C CA . ILE A 1 116 ? 24.558 1.396 -31.468 1.00 96.56 116 ILE A CA 1
ATOM 858 C C . ILE A 1 116 ? 25.135 0.153 -32.163 1.00 96.56 116 ILE A C 1
ATOM 860 O O . ILE A 1 116 ? 25.515 0.223 -33.331 1.00 96.56 116 ILE A O 1
ATOM 864 N N . TYR A 1 117 ? 25.180 -0.988 -31.471 1.00 97.00 117 TYR A N 1
ATOM 865 C CA . TYR A 1 117 ? 25.656 -2.251 -32.042 1.00 97.00 117 TYR A CA 1
ATOM 866 C C . TYR A 1 117 ? 24.834 -2.679 -33.268 1.00 97.00 117 TYR A C 1
ATOM 868 O O . TYR A 1 117 ? 25.403 -3.043 -34.298 1.00 97.00 117 TYR A O 1
ATOM 876 N N . GLU A 1 118 ? 23.506 -2.596 -33.180 1.00 95.50 118 GLU A N 1
ATOM 877 C CA . GLU A 1 118 ? 22.600 -2.913 -34.285 1.00 95.50 118 GLU A CA 1
ATOM 878 C C . GLU A 1 118 ? 22.810 -1.975 -35.478 1.00 95.50 118 GLU A C 1
ATOM 880 O O . GLU A 1 118 ? 22.878 -2.445 -36.614 1.00 95.50 118 GLU A O 1
ATOM 885 N N . ALA A 1 119 ? 23.002 -0.674 -35.236 1.00 93.62 119 ALA A N 1
ATOM 886 C CA . ALA A 1 119 ? 23.299 0.293 -36.288 1.00 93.62 119 ALA A CA 1
ATOM 887 C C . ALA A 1 119 ? 24.621 -0.025 -37.014 1.00 93.62 119 ALA A C 1
ATOM 889 O O . ALA A 1 119 ? 24.653 -0.012 -38.245 1.00 93.62 119 ALA A O 1
ATOM 890 N N . TYR A 1 120 ? 25.687 -0.374 -36.281 1.00 94.50 120 TYR A N 1
ATOM 891 C CA . TYR A 1 120 ? 26.971 -0.760 -36.884 1.00 94.50 120 TYR A CA 1
ATOM 892 C C . TYR A 1 120 ? 26.860 -2.035 -37.724 1.00 94.50 120 TYR A C 1
ATOM 894 O O . TYR A 1 120 ? 27.281 -2.052 -38.879 1.00 94.50 120 TYR A O 1
ATOM 902 N N . LYS A 1 121 ? 26.240 -3.085 -37.176 1.00 93.31 121 LYS A N 1
ATOM 903 C CA . LYS A 1 121 ? 26.061 -4.358 -37.886 1.00 93.31 121 LYS A CA 1
ATOM 904 C C . LYS A 1 121 ? 25.182 -4.201 -39.131 1.00 93.31 121 LYS A C 1
ATOM 906 O O . LYS A 1 121 ? 25.435 -4.831 -40.155 1.00 93.31 121 LYS A O 1
ATOM 911 N N . THR A 1 122 ? 24.146 -3.367 -39.049 1.00 90.06 122 THR A N 1
ATOM 912 C CA . THR A 1 122 ? 23.254 -3.091 -40.183 1.00 90.06 122 THR A CA 1
ATOM 913 C C . THR A 1 122 ? 24.002 -2.388 -41.314 1.00 90.06 122 THR A C 1
ATOM 915 O O . THR A 1 122 ? 23.841 -2.770 -42.470 1.00 90.06 122 THR A O 1
ATOM 918 N N . ALA A 1 123 ? 24.868 -1.420 -40.993 1.00 85.50 123 ALA A N 1
ATOM 919 C CA . ALA A 1 123 ? 25.672 -0.719 -41.993 1.00 85.50 123 ALA A CA 1
ATOM 920 C C . ALA A 1 123 ? 26.636 -1.659 -42.747 1.00 85.50 123 ALA A C 1
ATOM 922 O O . ALA A 1 123 ? 26.756 -1.557 -43.967 1.00 85.50 123 ALA A O 1
ATOM 923 N N . GLU A 1 124 ? 27.274 -2.610 -42.056 1.00 84.00 124 GLU A N 1
ATOM 924 C CA . GLU A 1 124 ? 28.132 -3.626 -42.692 1.00 84.00 124 GLU A CA 1
ATOM 925 C C . GLU A 1 124 ? 27.341 -4.567 -43.613 1.00 84.00 124 GLU A C 1
ATOM 927 O O . GLU A 1 124 ? 27.795 -4.889 -44.711 1.00 84.00 124 GLU A O 1
ATOM 932 N N . GLY A 1 125 ? 26.138 -4.977 -43.196 1.00 82.19 125 GLY A N 1
ATOM 933 C CA . GLY A 1 125 ? 25.262 -5.819 -44.012 1.00 82.19 125 GLY A CA 1
ATOM 934 C C . GLY A 1 125 ? 24.862 -5.150 -45.329 1.00 82.19 125 GLY A C 1
ATOM 935 O O . GLY A 1 125 ? 24.906 -5.786 -46.379 1.00 82.19 125 GLY A O 1
ATOM 936 N N . GLN A 1 126 ? 24.542 -3.853 -45.292 1.00 76.94 126 GLN A N 1
ATOM 937 C CA . GLN A 1 126 ? 24.213 -3.093 -46.501 1.00 76.94 126 GLN A CA 1
ATOM 938 C C . GLN A 1 126 ? 25.425 -2.903 -47.421 1.00 76.94 126 GLN A C 1
ATOM 940 O O . GLN A 1 126 ? 25.270 -2.979 -48.635 1.00 76.94 126 GLN A O 1
ATOM 945 N N . ALA A 1 127 ? 26.628 -2.702 -46.875 1.00 73.00 127 ALA A N 1
ATOM 946 C CA . ALA A 1 127 ? 27.845 -2.604 -47.683 1.00 73.00 127 ALA A CA 1
ATOM 947 C C . ALA A 1 127 ? 28.140 -3.915 -48.438 1.00 73.00 127 ALA A C 1
ATOM 949 O O . ALA A 1 127 ? 28.405 -3.889 -49.637 1.00 73.00 127 ALA A O 1
ATOM 950 N N . ALA A 1 128 ? 28.000 -5.065 -47.768 1.00 73.88 128 ALA A N 1
ATOM 951 C CA . ALA A 1 128 ? 28.191 -6.375 -48.392 1.00 73.88 128 ALA A CA 1
ATOM 952 C C . ALA A 1 128 ? 27.140 -6.689 -49.477 1.00 73.88 128 ALA A C 1
ATOM 954 O O . ALA A 1 128 ? 27.451 -7.331 -50.484 1.00 73.88 128 ALA A O 1
ATOM 955 N N . GLU A 1 129 ? 25.896 -6.231 -49.299 1.00 75.00 129 GLU A N 1
ATOM 956 C CA . GLU A 1 129 ? 24.831 -6.401 -50.294 1.00 75.00 129 GLU A CA 1
ATOM 957 C C . GLU A 1 129 ? 25.030 -5.488 -51.514 1.00 75.00 129 GLU A C 1
ATOM 959 O O . GLU A 1 129 ? 24.849 -5.942 -52.642 1.00 75.00 129 GLU A O 1
ATOM 964 N N . VAL A 1 130 ? 25.480 -4.242 -51.315 1.00 68.75 130 VAL A N 1
ATOM 965 C CA . VAL A 1 130 ? 25.826 -3.316 -52.410 1.00 68.75 130 VAL A CA 1
ATOM 966 C C . VAL A 1 130 ? 26.997 -3.846 -53.239 1.00 68.75 130 VAL A C 1
ATOM 968 O O . VAL A 1 130 ? 26.926 -3.796 -54.464 1.00 68.75 130 VAL A O 1
ATOM 971 N N . ASP A 1 131 ? 28.029 -4.411 -52.609 1.00 70.75 131 ASP A N 1
ATOM 972 C CA . ASP A 1 131 ? 29.153 -5.025 -53.329 1.00 70.75 131 ASP A CA 1
ATOM 973 C C . ASP A 1 131 ? 28.705 -6.250 -54.146 1.00 70.75 131 ASP A C 1
ATOM 975 O O . ASP A 1 131 ? 29.128 -6.438 -55.289 1.00 70.75 131 ASP A O 1
ATOM 979 N N . THR A 1 132 ? 27.792 -7.061 -53.601 1.00 72.69 132 THR A N 1
ATOM 980 C CA . THR A 1 132 ? 27.255 -8.248 -54.288 1.00 72.69 132 THR A CA 1
ATOM 981 C C . THR A 1 132 ? 26.334 -7.864 -55.452 1.00 72.69 132 THR A C 1
ATOM 983 O O . THR A 1 132 ? 26.460 -8.420 -56.542 1.00 72.69 132 THR A O 1
ATOM 986 N N . ALA A 1 133 ? 25.447 -6.883 -55.255 1.00 72.75 133 ALA A N 1
ATOM 987 C CA . ALA A 1 133 ? 24.566 -6.359 -56.300 1.00 72.75 133 ALA A CA 1
ATOM 988 C C . ALA A 1 133 ? 25.345 -5.596 -57.389 1.00 72.75 133 ALA A C 1
ATOM 990 O O . ALA A 1 133 ? 24.999 -5.642 -58.573 1.00 72.75 133 ALA A O 1
ATOM 991 N N . GLY A 1 134 ? 26.428 -4.919 -56.998 1.00 59.94 134 GLY A N 1
ATOM 992 C CA . GLY A 1 134 ? 27.371 -4.278 -57.907 1.00 59.94 134 GLY A CA 1
ATOM 993 C C . GLY A 1 134 ? 28.110 -5.296 -58.773 1.00 59.94 134 GLY A C 1
ATOM 994 O O . GLY A 1 134 ? 28.222 -5.089 -59.976 1.00 59.94 134 GLY A O 1
ATOM 995 N N . TYR A 1 135 ? 28.542 -6.426 -58.204 1.00 62.09 135 TYR A N 1
ATOM 996 C CA . TYR A 1 135 ? 29.186 -7.509 -58.953 1.00 62.09 135 TYR A CA 1
ATOM 997 C C . TYR A 1 135 ? 28.224 -8.229 -59.916 1.00 62.09 135 TYR A C 1
ATOM 999 O O . TYR A 1 135 ? 28.564 -8.415 -61.083 1.00 62.09 135 TYR A O 1
ATOM 1007 N N . SER A 1 136 ? 27.004 -8.576 -59.485 1.00 60.28 136 SER A N 1
ATOM 1008 C CA . SER A 1 136 ? 26.032 -9.268 -60.352 1.00 60.28 136 SER A CA 1
ATOM 1009 C C . SER A 1 136 ? 25.611 -8.431 -61.564 1.00 60.28 136 SER A C 1
ATOM 1011 O O . SER A 1 136 ? 25.413 -8.972 -62.648 1.00 60.28 136 SER A O 1
ATOM 1013 N N . THR A 1 137 ? 25.547 -7.104 -61.413 1.00 58.62 137 THR A N 1
ATOM 1014 C CA . THR A 1 137 ? 25.229 -6.182 -62.519 1.00 58.62 137 THR A CA 1
ATOM 1015 C C . THR A 1 137 ? 26.341 -6.140 -63.580 1.00 58.62 137 THR A C 1
ATOM 1017 O O . THR A 1 137 ? 26.063 -5.902 -64.753 1.00 58.62 137 THR A O 1
ATOM 1020 N N . ILE A 1 138 ? 27.599 -6.394 -63.201 1.00 57.66 138 ILE A N 1
ATOM 1021 C CA . ILE A 1 138 ? 28.740 -6.414 -64.132 1.00 57.66 138 ILE A CA 1
ATOM 1022 C C . ILE A 1 138 ? 28.776 -7.735 -64.922 1.00 57.66 138 ILE A C 1
ATOM 1024 O O . ILE A 1 138 ? 29.193 -7.733 -66.078 1.00 57.66 138 ILE A O 1
ATOM 1028 N N . GLU A 1 139 ? 28.310 -8.851 -64.349 1.00 54.22 139 GLU A N 1
ATOM 1029 C CA . GLU A 1 139 ? 28.291 -10.150 -65.044 1.00 54.22 139 GLU A CA 1
ATOM 1030 C C . GLU A 1 139 ? 27.112 -10.326 -66.021 1.00 54.22 139 GLU A C 1
ATOM 1032 O O . GLU A 1 139 ? 27.231 -11.093 -66.975 1.00 54.22 139 GLU A O 1
ATOM 1037 N N . GLU A 1 140 ? 26.007 -9.584 -65.868 1.00 57.50 140 GLU A N 1
ATOM 1038 C CA . GLU A 1 140 ? 24.911 -9.577 -66.859 1.00 57.50 140 GLU A CA 1
ATOM 1039 C C . GLU A 1 140 ? 25.182 -8.658 -68.073 1.0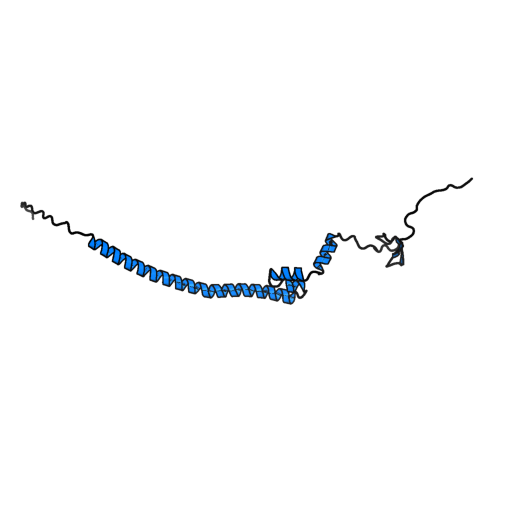0 57.50 140 GLU A C 1
ATOM 1041 O O . GLU A 1 140 ? 24.465 -8.711 -69.076 1.00 57.50 140 GLU A O 1
ATOM 1046 N N . GLY A 1 141 ? 26.255 -7.860 -68.039 1.00 48.84 141 GLY A N 1
ATOM 1047 C CA . GLY A 1 141 ? 26.716 -7.031 -69.154 1.00 48.84 141 GLY A CA 1
ATOM 1048 C C . GLY A 1 141 ? 27.471 -7.832 -70.218 1.00 48.84 141 GLY A C 1
ATOM 1049 O O . GLY A 1 141 ? 28.691 -7.737 -70.331 1.00 48.84 141 GLY A O 1
ATOM 1050 N N . THR A 1 142 ? 26.755 -8.612 -71.029 1.00 48.66 142 THR A N 1
ATOM 1051 C CA . THR A 1 142 ? 27.303 -9.150 -72.287 1.00 48.66 142 THR A CA 1
ATOM 1052 C C . THR A 1 142 ? 27.683 -7.983 -73.217 1.00 48.66 142 THR A C 1
ATOM 1054 O O . THR A 1 142 ? 26.857 -7.092 -73.414 1.00 48.66 142 THR A O 1
ATOM 1057 N N . PRO A 1 143 ? 28.889 -7.955 -73.820 1.00 51.38 143 PRO A N 1
ATOM 1058 C CA . PRO A 1 143 ? 29.268 -6.902 -74.757 1.00 51.38 143 PRO A CA 1
ATOM 1059 C C . PRO A 1 143 ? 28.483 -7.067 -76.061 1.00 51.38 143 PRO A C 1
ATOM 1061 O O . PRO A 1 143 ? 28.672 -8.053 -76.775 1.00 51.38 143 PRO A O 1
ATOM 1064 N N . GLN A 1 144 ? 27.612 -6.109 -76.382 1.00 54.88 144 GLN A N 1
ATOM 1065 C CA . GLN A 1 144 ? 26.887 -6.093 -77.654 1.00 54.88 144 GLN A CA 1
ATOM 1066 C C . GLN A 1 144 ? 26.950 -4.746 -78.376 1.00 54.88 144 GLN A C 1
ATOM 1068 O O . GLN A 1 144 ? 26.020 -4.408 -79.082 1.00 54.88 144 GLN A O 1
ATOM 1073 N N . ASP A 1 145 ? 28.067 -4.022 -78.297 1.00 41.41 145 ASP A N 1
ATOM 1074 C CA . ASP A 1 145 ? 28.253 -2.815 -79.115 1.00 41.41 145 ASP A CA 1
ATOM 1075 C C . ASP A 1 145 ? 29.571 -2.903 -79.898 1.00 41.41 145 ASP A C 1
ATOM 1077 O O . ASP A 1 145 ? 30.474 -2.077 -79.780 1.00 41.41 145 ASP A O 1
ATOM 1081 N N . ALA A 1 146 ? 29.698 -3.968 -80.690 1.00 49.38 146 ALA A N 1
ATOM 1082 C CA . ALA A 1 146 ? 30.570 -3.986 -81.854 1.00 49.38 146 ALA A CA 1
ATOM 1083 C C . ALA A 1 146 ? 29.690 -3.738 -83.081 1.00 49.38 146 ALA A C 1
ATOM 1085 O O . ALA A 1 146 ? 29.281 -4.684 -83.739 1.00 49.38 146 ALA A O 1
ATOM 1086 N N . GLU A 1 147 ? 29.385 -2.477 -83.372 1.00 47.06 147 GLU A N 1
ATOM 1087 C CA . GLU A 1 147 ? 28.904 -2.093 -84.696 1.00 47.06 147 GLU A CA 1
ATOM 1088 C C . GLU A 1 147 ? 29.683 -0.846 -85.119 1.00 47.06 147 GLU A C 1
ATOM 1090 O O . GLU A 1 147 ? 29.554 0.241 -84.554 1.00 47.06 147 GLU A O 1
ATOM 1095 N N . ALA A 1 148 ? 30.594 -1.069 -86.061 1.00 48.16 148 ALA A N 1
ATOM 1096 C CA . ALA A 1 148 ? 31.315 -0.035 -86.769 1.00 48.16 148 ALA A CA 1
ATOM 1097 C C . ALA A 1 148 ? 30.350 0.665 -87.732 1.00 48.16 148 ALA A C 1
ATOM 1099 O O . ALA A 1 148 ? 29.689 -0.006 -88.520 1.00 48.16 148 ALA A O 1
ATOM 1100 N N . ASP A 1 149 ? 30.326 1.995 -87.719 1.00 43.59 149 ASP A N 1
ATOM 1101 C CA . ASP A 1 149 ? 29.788 2.782 -88.828 1.00 43.59 149 ASP A CA 1
ATOM 1102 C C . ASP A 1 149 ? 30.904 3.689 -89.356 1.00 43.59 149 ASP A C 1
ATOM 1104 O O . ASP A 1 149 ? 31.141 4.810 -88.904 1.00 43.59 149 ASP A O 1
ATOM 1108 N N . GLU A 1 150 ? 31.673 3.120 -90.284 1.00 52.28 150 GLU A N 1
ATOM 1109 C CA . GLU A 1 150 ? 32.362 3.876 -91.319 1.00 52.28 150 GLU A CA 1
ATOM 1110 C C . GLU A 1 150 ? 31.305 4.391 -92.300 1.00 52.28 150 GLU A C 1
ATOM 1112 O O . GLU A 1 150 ? 30.615 3.586 -92.916 1.00 52.28 150 GLU A O 1
ATOM 1117 N N . THR A 1 151 ? 31.231 5.705 -92.530 1.00 47.31 151 THR A N 1
ATOM 1118 C CA . THR A 1 151 ? 31.022 6.269 -93.880 1.00 47.31 151 THR A CA 1
ATOM 1119 C C . THR A 1 151 ? 31.302 7.784 -93.933 1.00 47.31 151 THR A C 1
ATOM 1121 O O . THR A 1 151 ? 30.504 8.624 -93.540 1.00 47.31 151 THR A O 1
ATOM 1124 N N . THR A 1 152 ? 32.498 8.110 -94.434 1.00 47.84 152 THR A N 1
ATOM 1125 C CA . THR A 1 152 ? 32.821 9.078 -95.515 1.00 47.84 152 THR A CA 1
ATOM 1126 C C . THR A 1 152 ? 31.919 10.282 -95.856 1.00 47.84 152 THR A C 1
ATOM 1128 O O . THR A 1 152 ? 30.747 10.121 -96.181 1.00 47.84 152 THR A O 1
ATOM 1131 N N . GLY A 1 153 ? 32.581 11.437 -96.067 1.00 42.88 153 GLY A N 1
ATOM 1132 C CA . GLY A 1 153 ? 32.195 12.505 -97.018 1.00 42.88 153 GLY A CA 1
ATOM 1133 C C . GLY A 1 153 ? 32.384 13.922 -96.448 1.00 42.88 153 GLY A C 1
ATOM 1134 O O . GLY A 1 153 ? 31.535 14.398 -95.711 1.00 42.88 153 GLY A O 1
ATOM 1135 N N . GLU A 1 154 ? 33.556 14.555 -96.553 1.00 49.56 154 GLU A N 1
ATOM 1136 C CA . GLU A 1 154 ? 33.997 15.426 -97.669 1.00 49.56 154 GLU A CA 1
ATOM 1137 C C . GLU A 1 154 ? 33.166 16.716 -97.887 1.00 49.56 154 GLU A C 1
ATOM 1139 O O . GLU A 1 154 ? 32.024 16.657 -98.334 1.00 49.56 154 GLU A O 1
ATOM 1144 N N . THR A 1 155 ? 33.822 17.866 -97.632 1.00 49.84 155 THR A N 1
ATOM 1145 C CA . THR A 1 155 ? 33.833 19.203 -98.304 1.00 49.84 155 THR A CA 1
ATOM 1146 C C . THR A 1 155 ? 33.892 20.335 -97.262 1.00 49.84 155 THR A C 1
ATOM 1148 O O . THR A 1 155 ? 33.009 20.480 -96.427 1.00 49.84 155 THR A O 1
ATOM 1151 N N . ASP A 1 156 ? 35.059 20.954 -97.051 1.00 49.97 156 ASP A N 1
ATOM 1152 C CA . ASP A 1 156 ? 35.625 22.120 -97.766 1.00 49.97 156 ASP A CA 1
ATOM 1153 C C . ASP A 1 156 ? 34.918 23.460 -97.462 1.00 49.97 156 ASP A C 1
ATOM 1155 O O . ASP A 1 156 ? 33.700 23.573 -97.564 1.00 49.97 156 ASP A O 1
ATOM 1159 N N . GLY A 1 157 ? 35.712 24.499 -97.156 1.00 48.62 157 GLY A N 1
ATOM 1160 C CA . GLY A 1 157 ? 35.307 25.879 -97.451 1.00 48.62 157 GLY A CA 1
ATOM 1161 C C . GLY A 1 157 ? 35.176 26.909 -96.313 1.00 48.62 157 GLY A C 1
ATOM 1162 O O . GLY A 1 157 ? 34.076 27.341 -95.995 1.00 48.62 157 GLY A O 1
ATOM 1163 N N . THR A 1 158 ? 36.320 27.460 -95.880 1.00 56.41 158 THR A N 1
ATOM 1164 C CA . THR A 1 158 ? 36.585 28.926 -95.789 1.00 56.41 158 THR A CA 1
ATOM 1165 C C . THR A 1 158 ? 35.990 29.799 -94.650 1.00 56.41 158 THR A C 1
ATOM 1167 O O . THR A 1 158 ? 34.787 29.806 -9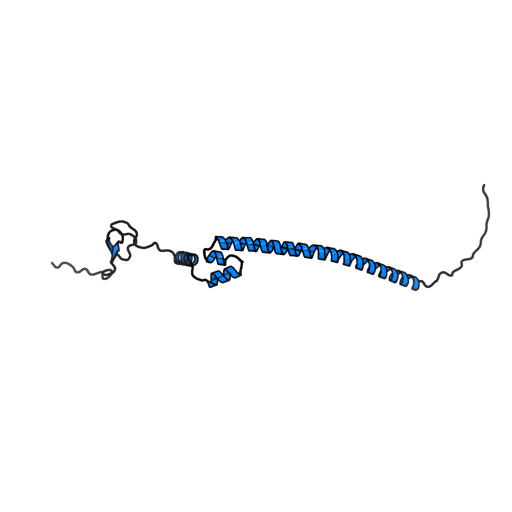4.406 1.00 56.41 158 THR A O 1
ATOM 1170 N N . ARG A 1 159 ? 36.861 30.717 -94.157 1.00 43.69 159 ARG A N 1
ATOM 1171 C CA . ARG A 1 159 ? 36.693 31.957 -93.335 1.00 43.69 159 ARG A CA 1
ATOM 1172 C C . ARG A 1 159 ? 37.126 31.787 -91.867 1.00 43.69 159 ARG A C 1
ATOM 1174 O O . ARG A 1 159 ? 36.529 30.985 -91.170 1.00 43.69 159 ARG A O 1
ATOM 1181 N N . PHE A 1 160 ? 38.096 32.510 -91.302 1.00 44.53 160 PHE A N 1
ATOM 1182 C CA . PHE A 1 160 ? 38.924 33.666 -91.683 1.00 44.53 160 PHE A CA 1
ATOM 1183 C C . PHE A 1 160 ? 40.266 33.547 -90.946 1.00 44.53 160 PHE A C 1
ATOM 1185 O O . PHE A 1 160 ? 40.259 32.943 -89.849 1.00 44.53 160 PHE A O 1
#

Sequence (160 aa):
MSPPSSEETGHDEADTVFCRDCGERISARAEICPECGVRQLPPPTSSVDSALDDLLKGGNPFVAAALSALFPGLGQIYNRELEKGIAFIVGGFLAVLSALAIIGFVLYPAIWIYSIYEAYKTAEGQAAEVDTAGYSTIEEGTPQDAEADETTGETDGTRF

Secondary structure (DSSP, 8-state):
-PPPP-----S-SS-EEE-TTT--EEETT-SB-TTT--B-SPP---HHHHHHHHHHH---HHHHHHHHHHSTTHHHHHTT-HHHHHHHHHHHHHHHHHHHHHHHHHHHHHHHHHHHHHHHHHHHHHHHHHHHHHHHHHHS--------------------

Organism: NCBI:txid553466